Protein AF-A0AAU0TUS2-F1 (afdb_monomer)

Sequence (117 aa):
MKLKKWAIQFLSTGNTLVMRAGNLQLSWVASESGIDRQKFYVGRGPKDLQELIAALSEYAKSGSSSSIGPTRKSDNDVSALRVALAAQHQKSRELKAEVNRLKLMHDLTHSGKPLVY

Structure (mmCIF, N/CA/C/O backbone):
data_AF-A0AAU0TUS2-F1
#
_entry.id   AF-A0AAU0TUS2-F1
#
loop_
_atom_site.group_PDB
_atom_site.id
_atom_site.type_symbol
_atom_site.label_atom_id
_atom_site.label_alt_id
_atom_site.label_comp_id
_atom_site.label_asym_id
_atom_site.label_entity_id
_atom_site.label_seq_id
_atom_site.pdbx_PDB_ins_code
_atom_site.Cartn_x
_atom_site.Cartn_y
_atom_site.Cartn_z
_atom_site.occupancy
_atom_site.B_iso_or_equiv
_atom_site.auth_seq_id
_atom_site.auth_comp_id
_atom_site.auth_asym_id
_atom_site.auth_atom_id
_atom_site.pdbx_PDB_model_num
ATOM 1 N N . MET A 1 1 ? -1.513 6.325 -18.546 1.00 63.50 1 MET A N 1
ATOM 2 C CA . MET A 1 1 ? -0.918 7.687 -18.522 1.00 63.50 1 MET A CA 1
ATOM 3 C C . MET A 1 1 ? -0.626 8.254 -17.120 1.00 63.50 1 MET A C 1
ATOM 5 O O . MET A 1 1 ? 0.355 8.975 -16.998 1.00 63.50 1 MET A O 1
ATOM 9 N N . LYS A 1 2 ? -1.400 7.950 -16.059 1.00 78.19 2 LYS A N 1
ATOM 10 C CA . LYS A 1 2 ? -1.188 8.515 -14.701 1.00 78.19 2 LYS A CA 1
ATOM 11 C C . LYS A 1 2 ? 0.179 8.165 -14.076 1.00 78.19 2 LYS A C 1
ATOM 13 O O . LYS A 1 2 ? 0.862 9.060 -13.598 1.00 78.19 2 LYS A O 1
ATOM 18 N N . LEU A 1 3 ? 0.616 6.904 -14.183 1.00 81.06 3 LEU A N 1
ATOM 19 C CA . LEU A 1 3 ? 1.914 6.451 -13.652 1.00 81.06 3 LEU A CA 1
ATOM 20 C C . LEU A 1 3 ? 3.108 7.129 -14.327 1.00 81.06 3 LEU A C 1
ATOM 22 O O . LEU A 1 3 ? 4.040 7.536 -13.653 1.00 81.06 3 LEU A O 1
ATOM 26 N N . LYS A 1 4 ? 3.065 7.278 -15.656 1.00 84.31 4 LYS A N 1
ATOM 27 C CA . LYS A 1 4 ? 4.134 7.919 -16.433 1.00 84.31 4 LYS A CA 1
ATOM 28 C C . LYS A 1 4 ? 4.318 9.381 -16.029 1.00 84.31 4 LYS A C 1
ATOM 30 O O . LYS A 1 4 ? 5.442 9.810 -15.809 1.00 84.31 4 LYS A O 1
ATOM 35 N N . LYS A 1 5 ? 3.215 10.129 -15.895 1.00 84.56 5 LYS A N 1
ATOM 36 C CA . LYS A 1 5 ? 3.252 11.525 -15.433 1.00 84.56 5 LYS A CA 1
ATOM 37 C C . LYS A 1 5 ? 3.824 11.631 -14.018 1.00 84.56 5 LYS A C 1
ATOM 39 O O . LYS A 1 5 ? 4.714 12.442 -13.798 1.00 84.56 5 LYS A O 1
ATOM 44 N N . TRP A 1 6 ? 3.363 10.773 -13.107 1.00 87.69 6 TRP A N 1
ATOM 45 C CA . TRP A 1 6 ? 3.897 10.702 -11.746 1.00 87.69 6 TRP A CA 1
ATOM 46 C C . TRP A 1 6 ? 5.397 10.387 -11.734 1.00 87.69 6 TRP A C 1
ATOM 48 O O . TRP A 1 6 ? 6.156 11.103 -11.098 1.00 87.69 6 TRP A O 1
ATOM 58 N N . ALA A 1 7 ? 5.835 9.373 -12.484 1.00 85.00 7 ALA A N 1
ATOM 59 C CA . ALA A 1 7 ? 7.232 8.956 -12.532 1.00 85.00 7 ALA A CA 1
ATOM 60 C C . ALA A 1 7 ? 8.146 10.084 -13.030 1.00 85.00 7 ALA A C 1
ATOM 62 O O . ALA A 1 7 ? 9.170 10.358 -12.414 1.00 85.00 7 ALA A O 1
ATOM 63 N N . ILE A 1 8 ? 7.748 10.782 -14.099 1.00 85.12 8 ILE A N 1
ATOM 64 C CA . ILE A 1 8 ? 8.497 11.932 -14.625 1.00 85.12 8 ILE A CA 1
ATOM 65 C C . ILE A 1 8 ? 8.572 13.048 -13.580 1.00 85.12 8 ILE A C 1
ATOM 67 O O . ILE A 1 8 ? 9.655 13.559 -13.316 1.00 85.12 8 ILE A O 1
ATOM 71 N N . GLN A 1 9 ? 7.446 13.396 -12.952 1.00 85.62 9 GLN A N 1
ATOM 72 C CA . GLN A 1 9 ? 7.403 14.441 -11.929 1.00 85.62 9 GLN A CA 1
ATOM 73 C C . GLN A 1 9 ? 8.281 14.085 -10.720 1.00 85.62 9 GLN A C 1
ATOM 75 O O . GLN A 1 9 ? 9.091 14.897 -10.272 1.00 85.62 9 GLN A O 1
ATOM 80 N N . PHE A 1 10 ? 8.177 12.849 -10.233 1.00 83.12 10 PHE A N 1
ATOM 81 C CA . PHE A 1 10 ? 8.939 12.356 -9.091 1.00 83.12 10 PHE A CA 1
ATOM 82 C C . PHE A 1 10 ? 10.448 12.398 -9.357 1.00 83.12 10 PHE A C 1
ATOM 84 O O . PHE A 1 10 ? 11.201 12.937 -8.548 1.00 83.12 10 PHE A O 1
ATOM 91 N N . LEU A 1 11 ? 10.876 11.910 -10.525 1.00 83.06 11 LEU A N 1
ATOM 92 C CA . LEU A 1 11 ? 12.281 11.931 -10.934 1.00 83.06 11 LEU A CA 1
ATOM 93 C C . LEU A 1 11 ? 12.795 13.353 -11.190 1.00 83.06 11 LEU A C 1
ATOM 95 O O . LEU A 1 11 ? 13.919 13.668 -10.815 1.00 83.06 11 LEU A O 1
ATOM 99 N N . SER A 1 12 ? 11.969 14.241 -11.753 1.00 80.50 12 SER A N 1
ATOM 100 C CA . SER A 1 12 ? 12.349 15.644 -11.987 1.00 80.50 12 SER A CA 1
ATOM 101 C C . SER A 1 12 ? 12.581 16.441 -10.700 1.00 80.50 12 SER A C 1
ATOM 103 O O . SER A 1 12 ? 13.287 17.442 -10.715 1.00 80.50 12 SER A O 1
ATOM 105 N N . THR A 1 13 ? 12.028 15.973 -9.577 1.00 81.31 13 THR A N 1
ATOM 106 C CA . THR A 1 13 ? 12.216 16.588 -8.254 1.00 81.31 13 THR A CA 1
ATOM 107 C C . THR A 1 13 ? 13.528 16.129 -7.592 1.00 81.31 13 THR A C 1
ATOM 109 O O . THR A 1 13 ? 13.867 16.590 -6.509 1.00 81.31 13 THR A O 1
ATOM 112 N N . GLY A 1 14 ? 14.283 15.218 -8.221 1.00 71.44 14 GLY A N 1
ATOM 113 C CA . GLY A 1 14 ? 15.519 14.665 -7.658 1.00 71.44 14 GLY A CA 1
ATOM 114 C C . GLY A 1 14 ? 15.290 13.658 -6.527 1.00 71.44 14 GLY A C 1
ATOM 115 O O . GLY A 1 14 ? 16.214 13.350 -5.779 1.00 71.44 14 GLY A O 1
ATOM 116 N N . ASN A 1 15 ? 14.066 13.141 -6.384 1.00 76.62 15 ASN A N 1
ATOM 117 C CA . ASN A 1 15 ? 13.741 12.179 -5.339 1.00 76.62 15 ASN A CA 1
ATOM 118 C C . ASN A 1 15 ? 14.270 10.780 -5.680 1.00 76.62 15 ASN A C 1
ATOM 120 O O . ASN A 1 15 ? 14.123 10.290 -6.802 1.00 76.62 15 ASN A O 1
ATOM 124 N N . THR A 1 16 ? 14.817 10.095 -4.678 1.00 79.31 16 THR A N 1
ATOM 125 C CA . THR A 1 16 ? 15.310 8.722 -4.828 1.00 79.31 16 THR A CA 1
ATOM 126 C C . THR A 1 16 ? 14.167 7.713 -4.747 1.00 79.31 16 THR A C 1
ATOM 128 O O . THR A 1 16 ? 13.298 7.790 -3.877 1.00 79.31 16 THR A O 1
ATOM 131 N N . LEU A 1 17 ? 14.180 6.726 -5.644 1.00 84.56 17 LEU A N 1
ATOM 132 C CA . LEU A 1 17 ? 13.213 5.628 -5.639 1.00 84.56 17 LEU A CA 1
ATOM 133 C C . LEU A 1 17 ? 13.445 4.688 -4.446 1.00 84.56 17 LEU A C 1
ATOM 135 O O . LEU A 1 17 ? 14.580 4.343 -4.115 1.00 84.56 17 LEU A O 1
ATOM 139 N N . VAL A 1 18 ? 12.360 4.221 -3.821 1.00 84.81 18 VAL A N 1
ATOM 140 C CA . VAL A 1 18 ? 12.449 3.308 -2.673 1.00 84.81 18 VAL A CA 1
ATOM 141 C C . VAL A 1 18 ? 12.694 1.874 -3.142 1.00 84.81 18 VAL A C 1
ATOM 143 O O . VAL A 1 18 ? 11.852 1.248 -3.791 1.00 84.81 18 VAL A O 1
ATOM 146 N N . MET A 1 19 ? 13.849 1.339 -2.757 1.00 84.50 19 MET A N 1
ATOM 147 C CA . MET A 1 19 ? 14.303 -0.017 -3.061 1.00 84.50 19 MET A CA 1
ATOM 148 C C . MET A 1 19 ? 14.130 -0.947 -1.848 1.00 84.50 19 MET A C 1
ATOM 150 O O . MET A 1 19 ? 14.387 -0.558 -0.709 1.00 84.50 19 MET A O 1
ATOM 154 N N . ARG A 1 20 ? 13.770 -2.213 -2.081 1.00 79.69 20 ARG A N 1
ATOM 155 C CA . ARG A 1 20 ? 13.759 -3.288 -1.079 1.00 79.69 20 ARG A CA 1
ATOM 156 C C . ARG A 1 20 ? 14.346 -4.565 -1.673 1.00 79.69 20 ARG A C 1
ATOM 158 O O . ARG A 1 20 ? 13.865 -5.049 -2.692 1.00 79.69 20 ARG A O 1
ATOM 165 N N . ALA A 1 21 ? 15.368 -5.120 -1.016 1.00 77.94 21 ALA A N 1
ATOM 166 C CA . ALA A 1 21 ? 16.065 -6.335 -1.461 1.00 77.94 21 ALA A CA 1
ATOM 167 C C . ALA A 1 21 ? 16.504 -6.270 -2.943 1.00 77.94 21 ALA A C 1
ATOM 169 O O . ALA A 1 21 ? 16.276 -7.200 -3.711 1.00 77.94 21 ALA A O 1
ATOM 170 N N . GLY A 1 22 ? 17.070 -5.131 -3.359 1.00 76.56 22 GLY A N 1
ATOM 171 C CA . GLY A 1 22 ? 17.564 -4.924 -4.726 1.00 76.56 22 GLY A CA 1
ATOM 172 C C . GLY A 1 22 ? 16.489 -4.671 -5.789 1.00 76.56 22 GLY A C 1
ATOM 173 O O . GLY A 1 22 ? 16.827 -4.552 -6.963 1.00 76.56 22 GLY A O 1
ATOM 174 N N . ASN A 1 23 ? 15.213 -4.568 -5.411 1.00 81.50 23 ASN A N 1
ATOM 175 C CA . ASN A 1 23 ? 14.105 -4.321 -6.334 1.00 81.50 23 ASN A CA 1
ATOM 176 C C . ASN A 1 23 ? 13.277 -3.105 -5.914 1.00 81.50 23 ASN A C 1
ATOM 178 O O . ASN A 1 23 ? 13.208 -2.768 -4.732 1.00 81.50 23 ASN A O 1
ATOM 182 N N . LEU A 1 24 ? 12.609 -2.464 -6.873 1.00 85.69 24 LEU A N 1
ATOM 183 C CA . LEU A 1 24 ? 11.706 -1.347 -6.603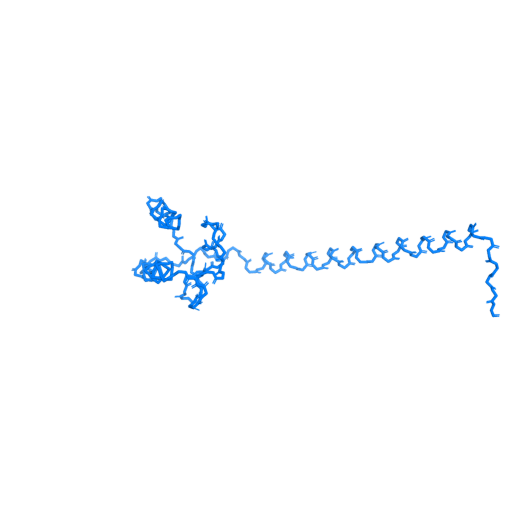 1.00 85.69 24 LEU A CA 1
ATOM 184 C C . LEU A 1 24 ? 10.547 -1.797 -5.701 1.00 85.69 24 LEU A C 1
ATOM 186 O O . LEU A 1 24 ? 9.888 -2.811 -5.952 1.00 85.69 24 LEU A O 1
ATOM 190 N N . GLN A 1 25 ? 10.266 -1.040 -4.641 1.00 89.44 25 GLN A N 1
ATOM 191 C CA . GLN A 1 25 ? 9.199 -1.384 -3.709 1.00 89.44 25 GLN A CA 1
ATOM 192 C C . GLN A 1 25 ? 7.819 -1.072 -4.312 1.00 89.44 25 GLN A C 1
ATOM 194 O O . GLN A 1 25 ? 7.292 0.030 -4.180 1.00 89.44 25 GLN A O 1
ATOM 199 N N . LEU A 1 26 ? 7.179 -2.079 -4.914 1.00 88.81 26 LEU A N 1
ATOM 200 C CA . LEU A 1 26 ? 5.888 -1.922 -5.605 1.00 88.81 26 LEU A CA 1
ATOM 201 C C . LEU A 1 26 ? 4.749 -1.416 -4.708 1.00 88.81 26 LEU A C 1
ATOM 203 O O . LEU A 1 26 ? 3.897 -0.666 -5.170 1.00 88.81 26 LEU A O 1
ATOM 207 N N . SER A 1 27 ? 4.727 -1.791 -3.424 1.00 88.62 27 SER A N 1
ATOM 208 C CA . SER A 1 27 ? 3.732 -1.268 -2.473 1.00 88.62 27 SER A CA 1
ATOM 209 C C . SER A 1 27 ? 3.878 0.237 -2.246 1.00 88.62 27 SER A C 1
ATOM 211 O O . SER A 1 27 ? 2.885 0.920 -2.029 1.00 88.62 27 SER A O 1
ATOM 213 N N . TRP A 1 28 ? 5.112 0.745 -2.287 1.00 89.75 28 TRP A N 1
ATOM 214 C CA . TRP A 1 28 ? 5.378 2.173 -2.154 1.00 89.75 28 TRP A CA 1
ATOM 215 C C . TRP A 1 28 ? 4.950 2.910 -3.429 1.00 89.75 28 TRP A C 1
ATOM 217 O O . TRP A 1 28 ? 4.164 3.847 -3.348 1.00 89.75 28 TRP A O 1
ATOM 227 N N . VAL A 1 29 ? 5.330 2.400 -4.608 1.00 88.06 29 VAL A N 1
ATOM 228 C CA . VAL A 1 29 ? 4.888 2.961 -5.900 1.00 88.06 29 VAL A CA 1
ATOM 229 C C . VAL A 1 29 ? 3.362 2.983 -6.015 1.00 88.06 29 VAL A C 1
ATOM 231 O O . VAL A 1 29 ? 2.794 3.949 -6.521 1.00 88.06 29 VAL A O 1
ATOM 234 N N . ALA A 1 30 ? 2.680 1.944 -5.526 1.00 88.94 30 ALA A N 1
ATOM 235 C CA . ALA A 1 30 ? 1.220 1.883 -5.494 1.00 88.94 30 ALA A CA 1
ATOM 236 C C . ALA A 1 30 ? 0.608 3.039 -4.691 1.00 88.94 30 ALA A C 1
ATOM 238 O O . ALA A 1 30 ? -0.308 3.710 -5.167 1.00 88.94 30 ALA A O 1
ATOM 239 N N . SER A 1 31 ? 1.154 3.279 -3.496 1.00 86.25 31 SER A N 1
ATOM 240 C CA . SER A 1 31 ? 0.717 4.347 -2.595 1.00 86.25 31 SER A CA 1
ATOM 2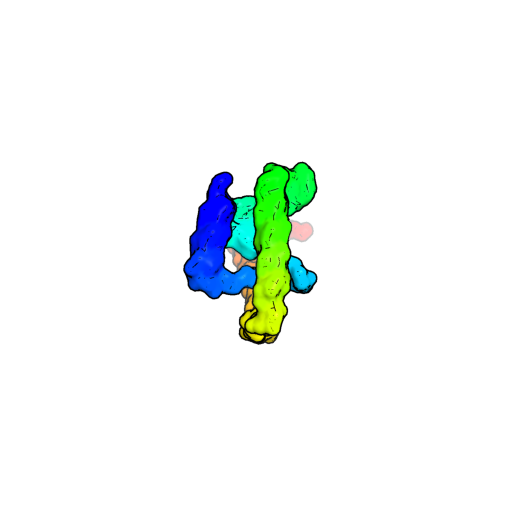41 C C . SER A 1 31 ? 0.929 5.728 -3.215 1.00 86.25 31 SER A C 1
ATOM 243 O O . SER A 1 31 ? 0.017 6.546 -3.205 1.00 86.25 31 SER A O 1
ATOM 245 N N . GLU A 1 32 ? 2.101 5.966 -3.806 1.00 86.12 32 GLU A N 1
ATOM 246 C CA . GLU A 1 32 ? 2.473 7.267 -4.376 1.00 86.12 32 GLU A CA 1
ATOM 247 C C . GLU A 1 32 ? 1.748 7.583 -5.691 1.00 86.12 32 GLU A C 1
ATOM 249 O O . GLU A 1 32 ? 1.303 8.703 -5.929 1.00 86.12 32 GLU A O 1
ATOM 254 N N . SER A 1 33 ? 1.596 6.587 -6.566 1.00 85.25 33 SER A N 1
ATOM 255 C CA . SER A 1 33 ? 0.935 6.774 -7.865 1.00 85.25 33 SER A CA 1
ATOM 256 C C . SER A 1 33 ? -0.597 6.687 -7.792 1.00 85.25 33 SER A C 1
ATOM 258 O O . SER A 1 33 ? -1.293 7.049 -8.752 1.00 85.25 33 SER A O 1
ATOM 260 N N . GLY A 1 34 ? -1.137 6.192 -6.672 1.00 86.06 34 GLY A N 1
ATOM 261 C CA . GLY A 1 34 ? -2.558 5.893 -6.496 1.00 86.06 34 GLY A CA 1
ATOM 262 C C . GLY A 1 34 ? -3.054 4.775 -7.419 1.00 86.06 34 GLY A C 1
ATOM 263 O O . GLY A 1 34 ? -4.210 4.794 -7.847 1.00 86.06 34 GLY A O 1
ATOM 264 N N . ILE A 1 35 ? -2.170 3.848 -7.795 1.00 86.88 35 ILE A N 1
ATOM 265 C CA . ILE A 1 35 ? -2.480 2.683 -8.630 1.00 86.88 35 ILE A CA 1
ATOM 266 C C . ILE A 1 35 ? -2.390 1.438 -7.761 1.00 86.88 35 ILE A C 1
ATOM 268 O O . ILE A 1 35 ? -1.422 1.257 -7.033 1.00 86.88 35 ILE A O 1
ATOM 272 N N . ASP A 1 36 ? -3.379 0.553 -7.867 1.00 88.75 36 ASP A N 1
ATOM 273 C CA . ASP A 1 36 ? -3.355 -0.715 -7.144 1.00 88.75 36 ASP A CA 1
ATOM 274 C C . ASP A 1 36 ? -2.093 -1.524 -7.482 1.00 88.75 36 ASP A C 1
ATOM 276 O O . ASP A 1 36 ? -1.799 -1.803 -8.651 1.00 88.75 36 ASP A O 1
ATOM 280 N N . ARG A 1 37 ? -1.388 -1.947 -6.427 1.00 87.94 37 ARG A N 1
ATOM 281 C CA . ARG A 1 37 ? -0.200 -2.797 -6.482 1.00 87.94 37 ARG A CA 1
ATOM 282 C C . ARG A 1 37 ? -0.407 -4.025 -7.363 1.00 87.94 37 ARG A C 1
ATOM 284 O O . ARG A 1 37 ? 0.535 -4.449 -8.030 1.00 87.94 37 ARG A O 1
ATOM 291 N N . GLN A 1 38 ? -1.612 -4.602 -7.370 1.00 90.50 38 GLN A N 1
ATOM 292 C CA . GLN A 1 38 ? -1.899 -5.814 -8.140 1.00 90.50 38 GLN A CA 1
ATOM 293 C C . GLN A 1 38 ? -1.644 -5.642 -9.639 1.00 90.50 38 GLN A C 1
ATOM 295 O O . GLN A 1 38 ? -1.238 -6.593 -10.303 1.00 90.50 38 GLN A O 1
ATOM 300 N N . LYS A 1 39 ? -1.806 -4.421 -10.164 1.00 88.12 39 LYS A N 1
ATOM 301 C CA . LYS A 1 39 ? -1.603 -4.116 -11.585 1.00 88.12 39 LYS A CA 1
ATOM 302 C C . LYS A 1 39 ? -0.130 -4.129 -12.002 1.00 88.12 39 LYS A C 1
ATOM 304 O O . LYS A 1 39 ? 0.147 -4.211 -13.192 1.00 88.12 39 LYS A O 1
ATOM 309 N N . PHE A 1 40 ? 0.808 -4.078 -11.056 1.00 87.88 40 PHE A N 1
ATOM 310 C CA . PHE A 1 40 ? 2.240 -4.168 -11.355 1.00 87.88 40 PHE A CA 1
ATOM 311 C C . PHE A 1 40 ? 2.728 -5.608 -11.562 1.00 87.88 40 PHE A C 1
ATOM 313 O O . PHE A 1 40 ? 3.853 -5.803 -12.014 1.00 87.88 40 PHE A O 1
ATOM 320 N N . TYR A 1 41 ? 1.918 -6.620 -11.235 1.00 87.44 41 TYR A N 1
ATOM 321 C CA . TYR A 1 41 ? 2.295 -8.018 -11.426 1.00 87.44 41 TYR A CA 1
ATOM 322 C C . TYR A 1 41 ? 2.053 -8.494 -12.858 1.00 87.44 41 TYR A C 1
ATOM 324 O O . TYR A 1 41 ? 1.063 -8.132 -13.502 1.00 87.44 41 TYR A O 1
ATOM 332 N N . VAL A 1 42 ? 2.948 -9.371 -13.317 1.00 85.00 42 VAL A N 1
ATOM 333 C CA . VAL A 1 42 ? 2.863 -10.029 -14.624 1.00 85.00 42 VAL A CA 1
ATOM 334 C C . VAL A 1 42 ? 1.503 -10.710 -14.778 1.00 85.00 42 VAL A C 1
ATOM 336 O O . VAL A 1 42 ? 1.028 -11.400 -13.876 1.00 85.00 42 VAL A O 1
ATOM 339 N N . GLY A 1 43 ? 0.852 -10.466 -15.914 1.00 86.19 43 GLY A N 1
ATOM 340 C CA . GLY A 1 43 ? -0.459 -11.032 -16.247 1.00 86.19 43 GLY A CA 1
ATOM 341 C C . GLY A 1 43 ? -1.662 -10.414 -15.520 1.00 86.19 43 GLY A C 1
ATOM 342 O O . GLY A 1 43 ? -2.788 -10.791 -15.825 1.00 86.19 43 GLY A O 1
ATOM 343 N N . ARG A 1 44 ? -1.466 -9.466 -14.589 1.00 86.19 44 ARG A N 1
ATOM 344 C CA . ARG A 1 44 ? -2.568 -8.834 -13.829 1.00 86.19 44 ARG A CA 1
ATOM 345 C C . ARG A 1 44 ? -2.879 -7.401 -14.241 1.00 86.19 44 ARG A C 1
ATOM 347 O O . ARG A 1 44 ? -3.977 -6.915 -13.983 1.00 86.19 44 ARG A O 1
ATOM 354 N N . GLY A 1 45 ? -1.925 -6.710 -14.855 1.00 85.25 45 GLY A N 1
ATOM 355 C CA . GLY A 1 45 ? -2.122 -5.346 -15.331 1.00 85.25 45 GLY A CA 1
ATOM 356 C C . GLY A 1 45 ? -1.686 -5.126 -16.774 1.00 85.25 45 GLY A C 1
ATOM 357 O O . GLY A 1 45 ? -1.190 -6.046 -17.424 1.00 85.25 45 GLY A O 1
ATOM 358 N N . PRO A 1 46 ? -1.859 -3.893 -17.274 1.00 87.88 46 PRO A N 1
ATOM 359 C CA . PRO A 1 46 ? -1.431 -3.510 -18.615 1.00 87.88 46 PRO A CA 1
ATOM 360 C C . PRO A 1 46 ? 0.077 -3.718 -18.801 1.00 87.88 46 PRO A C 1
ATOM 362 O O . PRO A 1 46 ? 0.849 -3.414 -17.889 1.00 87.88 46 PRO A O 1
ATOM 365 N N . LYS A 1 47 ? 0.497 -4.185 -19.984 1.00 86.75 47 LYS A N 1
ATOM 366 C CA . LYS A 1 47 ? 1.918 -4.404 -20.307 1.00 86.75 47 LYS A CA 1
ATOM 367 C C . LYS A 1 47 ? 2.746 -3.128 -20.146 1.00 86.75 47 LYS A C 1
ATOM 369 O O . LYS A 1 47 ? 3.747 -3.158 -19.444 1.00 86.75 47 LYS A O 1
ATOM 374 N N . ASP A 1 48 ? 2.241 -1.993 -20.624 1.00 86.12 48 ASP A N 1
ATOM 375 C CA . ASP A 1 48 ? 2.898 -0.682 -20.513 1.00 86.12 48 ASP A CA 1
ATOM 376 C C . ASP A 1 48 ? 3.264 -0.311 -19.068 1.00 86.12 48 ASP A C 1
ATOM 378 O O . ASP A 1 48 ? 4.244 0.376 -18.792 1.00 86.12 48 ASP A O 1
ATOM 382 N N . LEU A 1 49 ? 2.429 -0.731 -18.117 1.00 87.38 49 LEU A N 1
ATOM 383 C CA . LEU A 1 49 ? 2.603 -0.432 -16.704 1.00 87.38 49 LEU A CA 1
ATOM 384 C C . LEU A 1 49 ? 3.673 -1.338 -16.080 1.00 87.38 49 LEU A C 1
ATOM 386 O O . LEU A 1 49 ? 4.413 -0.891 -15.209 1.00 87.38 49 LEU A O 1
ATOM 390 N N . GLN A 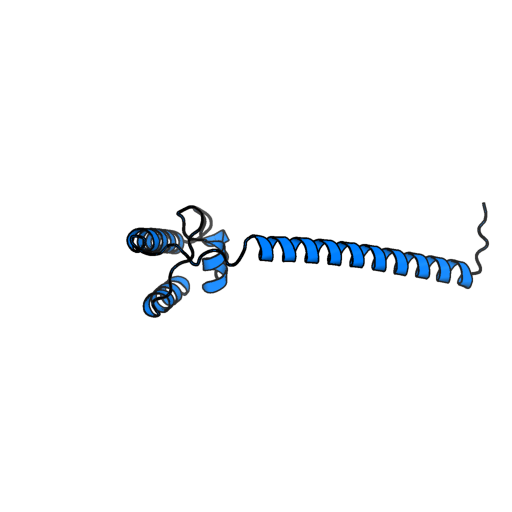1 50 ? 3.784 -2.577 -16.557 1.00 87.62 50 GLN A N 1
ATOM 391 C CA . GLN A 1 50 ? 4.853 -3.501 -16.180 1.00 87.62 50 GLN A CA 1
ATOM 392 C C . GLN A 1 50 ? 6.195 -3.051 -16.774 1.00 87.62 50 GLN A C 1
ATOM 394 O O . GLN A 1 50 ? 7.186 -2.994 -16.052 1.00 87.62 50 GLN A O 1
ATOM 399 N N . GLU A 1 51 ? 6.211 -2.647 -18.046 1.00 89.06 51 GLU A N 1
ATOM 400 C CA . GLU A 1 51 ? 7.394 -2.102 -18.726 1.00 89.06 51 GLU A CA 1
ATOM 401 C C . GLU A 1 51 ? 7.904 -0.833 -18.038 1.00 89.06 51 GLU A C 1
ATOM 403 O O . GLU A 1 51 ? 9.098 -0.701 -17.777 1.00 89.06 51 GLU A O 1
ATOM 408 N N . LEU A 1 52 ? 7.002 0.074 -17.647 1.00 89.00 52 LEU A N 1
ATOM 409 C CA . LEU A 1 52 ? 7.386 1.289 -16.930 1.00 89.00 52 LEU A CA 1
ATOM 410 C C . LEU A 1 52 ? 7.993 0.986 -15.549 1.00 89.00 52 LEU A C 1
ATOM 412 O O . LEU A 1 52 ? 8.943 1.647 -15.137 1.00 89.00 52 LEU A O 1
ATOM 416 N N . ILE A 1 53 ? 7.471 -0.013 -14.832 1.00 89.12 53 ILE A N 1
ATOM 417 C CA . ILE A 1 53 ? 8.041 -0.457 -13.551 1.00 89.12 53 ILE A CA 1
ATOM 418 C C . ILE A 1 53 ? 9.404 -1.122 -13.745 1.00 89.12 53 ILE A C 1
ATOM 420 O O . ILE A 1 53 ? 10.303 -0.897 -12.931 1.00 89.12 53 ILE A O 1
ATOM 424 N N . ALA A 1 54 ? 9.573 -1.915 -14.805 1.00 88.25 54 ALA A N 1
ATOM 425 C CA . ALA A 1 54 ? 10.857 -2.513 -15.151 1.00 88.25 54 ALA A CA 1
ATOM 426 C C . ALA A 1 54 ? 11.901 -1.422 -15.436 1.00 88.25 54 ALA A C 1
ATOM 428 O O . ALA A 1 54 ? 12.948 -1.405 -14.790 1.00 88.25 54 ALA A O 1
ATOM 429 N N . ALA A 1 55 ? 11.559 -0.436 -16.271 1.00 88.06 55 ALA A N 1
ATOM 430 C CA . ALA A 1 55 ? 12.423 0.701 -16.581 1.00 88.06 55 ALA A CA 1
ATOM 431 C C . ALA A 1 55 ? 12.778 1.535 -15.336 1.00 88.06 55 ALA A C 1
ATOM 433 O O . ALA A 1 55 ? 13.933 1.904 -15.140 1.00 88.06 55 ALA A O 1
ATOM 434 N N . LEU A 1 56 ? 11.814 1.793 -14.443 1.00 87.00 56 LEU A N 1
ATOM 435 C CA . LEU A 1 56 ? 12.079 2.478 -13.169 1.00 87.00 56 LEU A CA 1
ATOM 436 C C . LEU A 1 56 ? 12.987 1.665 -12.243 1.00 87.00 56 LEU A C 1
ATOM 438 O O . LEU A 1 56 ? 13.805 2.232 -11.524 1.00 87.00 56 LEU A O 1
ATOM 442 N N . SER A 1 57 ? 12.846 0.341 -12.253 1.00 87.06 57 SER A N 1
ATOM 443 C CA . SER A 1 57 ? 13.694 -0.553 -11.464 1.00 87.06 57 SER A CA 1
ATOM 444 C C . SER A 1 57 ? 15.126 -0.574 -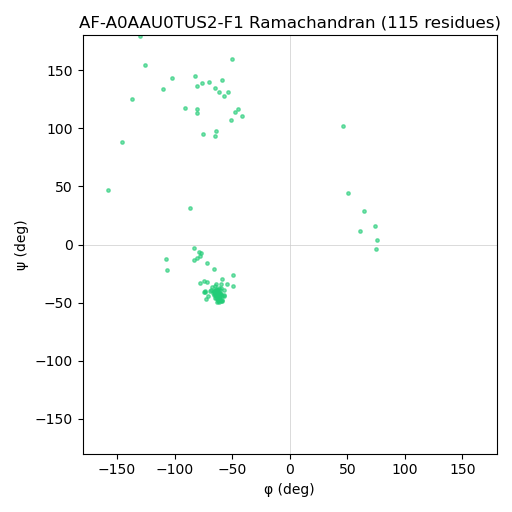11.991 1.00 87.06 57 SER A C 1
ATOM 446 O O . SER A 1 57 ? 16.062 -0.580 -11.196 1.00 87.06 57 SER A O 1
ATOM 448 N N . GLU A 1 58 ? 15.311 -0.565 -13.310 1.00 86.12 58 GLU A N 1
ATOM 449 C CA . GLU A 1 58 ? 16.628 -0.436 -13.938 1.00 86.12 58 GLU A CA 1
ATOM 450 C C . GLU A 1 58 ? 17.253 0.925 -13.653 1.00 86.12 58 GLU A C 1
ATOM 452 O O . GLU A 1 58 ? 18.393 0.974 -13.203 1.00 86.12 58 GLU A O 1
ATOM 457 N N . TYR A 1 59 ? 16.487 2.009 -13.796 1.00 84.00 59 TYR A N 1
ATOM 458 C CA . TYR A 1 59 ? 16.938 3.357 -13.456 1.00 84.00 59 TYR A CA 1
ATOM 459 C C . TYR A 1 59 ? 17.382 3.465 -11.987 1.00 84.00 59 TYR A C 1
ATOM 461 O O . TYR A 1 59 ? 18.439 4.021 -11.682 1.00 84.00 59 TYR A O 1
ATOM 469 N N . ALA A 1 60 ? 16.610 2.882 -11.064 1.00 79.62 60 ALA A N 1
ATOM 470 C CA . ALA A 1 60 ? 16.966 2.837 -9.647 1.00 79.62 60 ALA A CA 1
ATOM 471 C C . ALA A 1 60 ? 18.278 2.072 -9.402 1.00 79.62 60 ALA A C 1
ATOM 473 O O . ALA A 1 60 ? 19.071 2.465 -8.549 1.00 79.62 60 ALA A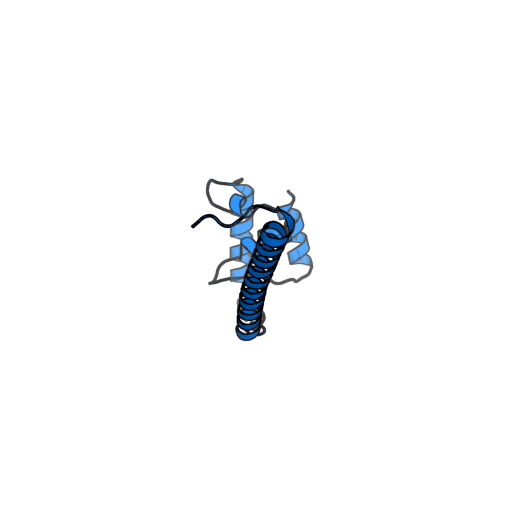 O 1
ATOM 474 N N . LYS A 1 61 ? 18.524 0.993 -10.157 1.00 80.00 61 LYS A N 1
ATOM 475 C CA . LYS A 1 61 ? 19.760 0.201 -10.079 1.00 80.00 61 LYS A CA 1
ATOM 476 C C . LYS A 1 61 ? 20.950 0.930 -10.706 1.00 80.00 61 LYS A C 1
ATOM 478 O O . LYS A 1 61 ? 22.033 0.898 -10.133 1.00 80.00 61 LYS A O 1
ATOM 483 N N . SER A 1 62 ? 20.764 1.616 -11.834 1.00 73.88 62 SER A N 1
ATOM 484 C CA . SER A 1 62 ? 21.836 2.341 -12.527 1.00 73.88 62 SER A CA 1
ATOM 485 C C . SER A 1 62 ? 22.270 3.609 -11.790 1.00 73.88 62 SER A C 1
ATOM 487 O O . SER A 1 62 ? 23.443 3.961 -11.822 1.00 73.88 62 SER A O 1
ATOM 489 N N . GLY A 1 63 ? 21.350 4.280 -11.087 1.00 62.97 63 GLY A N 1
ATOM 490 C CA . GLY A 1 63 ? 21.670 5.422 -10.219 1.00 62.97 63 GLY A CA 1
ATOM 491 C C . GLY A 1 63 ? 22.303 5.035 -8.872 1.00 62.97 63 GLY A C 1
ATOM 492 O O . GLY A 1 63 ? 22.746 5.901 -8.122 1.00 62.97 63 GLY A O 1
ATOM 493 N N . SER A 1 64 ? 22.366 3.740 -8.548 1.00 51.91 64 SER A N 1
ATOM 494 C CA . SER A 1 64 ? 22.801 3.208 -7.249 1.00 51.91 64 SER A CA 1
ATOM 495 C C . SER A 1 64 ? 24.326 3.010 -7.124 1.00 51.91 64 SER A C 1
ATOM 497 O O . SER A 1 64 ? 24.763 2.133 -6.376 1.00 51.91 64 SER A O 1
ATOM 499 N N . SER A 1 65 ? 25.171 3.818 -7.778 1.00 45.38 65 SER A N 1
ATOM 500 C CA . SER A 1 65 ? 26.605 3.827 -7.419 1.00 45.38 65 SER A CA 1
ATOM 501 C C . SER A 1 65 ? 26.894 4.623 -6.140 1.00 45.38 65 SER A C 1
ATOM 503 O O . SER A 1 65 ? 28.014 4.571 -5.638 1.00 45.38 65 SER A O 1
ATOM 505 N N . SER A 1 66 ? 25.937 5.386 -5.590 1.00 42.38 66 SER A N 1
ATOM 506 C CA . SER A 1 66 ? 26.204 6.268 -4.437 1.00 42.38 66 SER A CA 1
ATOM 507 C C . SER A 1 66 ? 24.958 6.639 -3.622 1.00 42.38 66 SER A C 1
ATOM 509 O O . SER A 1 66 ? 24.742 7.798 -3.288 1.00 42.38 66 SER A O 1
ATOM 511 N N . SER A 1 67 ? 24.109 5.672 -3.279 1.00 42.12 67 SER A N 1
ATOM 512 C CA . SER A 1 67 ? 23.041 5.913 -2.306 1.00 42.12 67 SER A CA 1
ATOM 513 C C . SER A 1 67 ? 22.806 4.652 -1.491 1.00 42.12 67 SER A C 1
ATOM 515 O O . SER A 1 67 ? 21.976 3.804 -1.808 1.00 42.12 67 SER A O 1
ATOM 517 N N . ILE A 1 68 ? 23.570 4.536 -0.405 1.00 44.78 68 ILE A N 1
ATOM 518 C CA . ILE A 1 68 ? 23.085 3.861 0.794 1.00 44.78 68 ILE A CA 1
ATOM 519 C C . ILE A 1 68 ? 21.739 4.534 1.072 1.00 44.78 68 ILE A C 1
ATOM 521 O O . ILE A 1 68 ? 21.699 5.725 1.387 1.00 44.78 68 ILE A O 1
ATOM 525 N N . GLY A 1 69 ? 20.642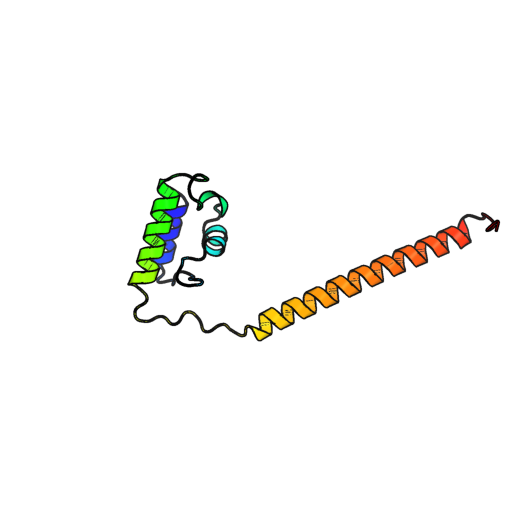 3.812 0.815 1.00 40.16 69 GLY A N 1
ATOM 526 C CA . GLY A 1 69 ? 19.288 4.300 1.068 1.00 40.16 69 GLY A CA 1
ATOM 527 C C . GLY A 1 69 ? 19.187 4.852 2.490 1.00 40.16 69 GLY A C 1
ATOM 528 O O . GLY A 1 69 ? 20.029 4.494 3.317 1.00 40.16 69 GLY A O 1
ATOM 529 N N . PRO A 1 70 ? 18.195 5.713 2.792 1.00 44.28 70 PRO A N 1
ATOM 530 C CA . PRO A 1 70 ? 18.100 6.362 4.093 1.00 44.28 70 PRO A CA 1
ATOM 531 C C . PRO A 1 70 ? 18.288 5.295 5.162 1.00 44.28 70 PRO A C 1
ATOM 533 O O . PRO A 1 70 ? 17.513 4.334 5.226 1.00 44.28 70 PRO A O 1
ATOM 536 N N . THR A 1 71 ? 19.391 5.414 5.906 1.00 45.47 71 THR A N 1
ATOM 537 C CA . THR A 1 71 ? 19.746 4.531 7.008 1.00 45.47 71 THR A CA 1
ATOM 538 C C . THR A 1 71 ? 18.470 4.377 7.799 1.00 45.47 71 THR A C 1
ATOM 540 O O . THR A 1 71 ? 17.910 5.395 8.215 1.00 45.47 71 THR A O 1
ATOM 543 N N . ARG A 1 72 ? 17.942 3.143 7.879 1.00 48.41 72 ARG A N 1
ATOM 544 C CA . ARG A 1 72 ? 16.703 2.841 8.600 1.00 48.41 72 ARG A CA 1
ATOM 545 C C . ARG A 1 72 ? 16.757 3.650 9.888 1.00 48.41 72 ARG A C 1
ATOM 547 O O . ARG A 1 72 ? 17.602 3.362 10.734 1.00 48.41 72 ARG A O 1
ATOM 554 N N . LYS A 1 73 ? 15.912 4.677 10.017 1.00 44.88 73 LYS A N 1
ATOM 555 C CA . LYS A 1 73 ? 15.623 5.246 11.326 1.00 44.88 73 LYS A CA 1
ATOM 556 C C . LYS A 1 73 ? 14.925 4.108 12.068 1.00 44.88 73 LYS A C 1
ATOM 558 O O . LYS A 1 73 ? 13.769 3.804 11.803 1.00 44.88 73 LYS A O 1
ATOM 563 N N . SER A 1 74 ? 15.773 3.368 12.780 1.00 48.84 74 SER A N 1
ATOM 564 C CA . SER A 1 74 ? 15.528 2.340 13.781 1.00 48.84 74 SER A CA 1
ATOM 565 C C . SER A 1 74 ? 14.466 1.299 13.426 1.00 48.84 74 SER A C 1
ATOM 567 O O . SER A 1 74 ? 13.276 1.482 13.660 1.00 48.84 74 SER A O 1
ATOM 569 N N . ASP A 1 75 ? 14.918 0.107 13.023 1.00 55.28 75 ASP A N 1
ATOM 570 C CA . ASP A 1 75 ? 14.125 -1.135 13.136 1.00 55.28 75 ASP A CA 1
ATOM 571 C C . ASP A 1 75 ? 13.538 -1.307 14.559 1.00 55.28 75 ASP A C 1
ATOM 573 O O . ASP A 1 75 ? 12.470 -1.891 14.749 1.00 55.28 75 ASP A O 1
ATOM 577 N N . ASN A 1 76 ? 14.203 -0.711 15.555 1.00 57.91 76 ASN A N 1
ATOM 578 C CA . ASN A 1 76 ? 13.746 -0.604 16.936 1.00 57.91 76 ASN A CA 1
ATOM 579 C C . ASN A 1 76 ? 12.457 0.215 17.094 1.00 57.91 76 ASN A C 1
ATOM 581 O O . ASN A 1 76 ? 11.596 -0.198 17.862 1.00 57.91 76 ASN A O 1
ATOM 585 N N . ASP A 1 77 ? 12.271 1.310 16.352 1.00 64.69 77 ASP A N 1
ATOM 586 C CA . ASP A 1 77 ? 11.087 2.172 16.484 1.00 64.69 77 ASP A CA 1
ATOM 587 C C . ASP A 1 77 ? 9.870 1.494 15.861 1.00 64.69 77 ASP A C 1
ATOM 589 O O . ASP A 1 77 ? 8.783 1.480 16.432 1.00 64.69 77 ASP A O 1
ATOM 593 N N . VAL A 1 78 ? 10.062 0.841 14.712 1.00 74.69 78 VAL A N 1
ATOM 594 C CA . VAL A 1 78 ? 9.012 0.040 14.071 1.00 74.69 78 VAL A CA 1
ATOM 595 C C . VAL A 1 78 ? 8.641 -1.162 14.940 1.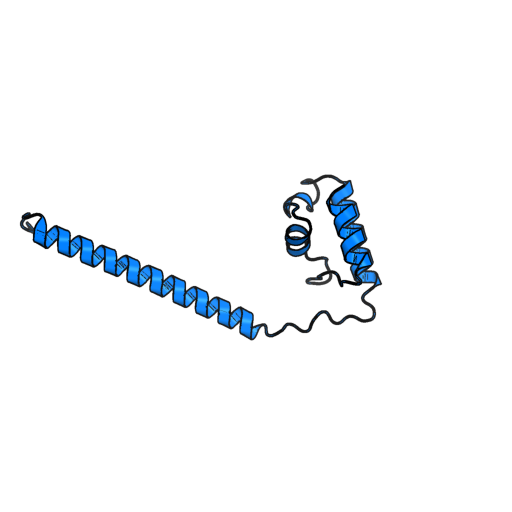00 74.69 78 VAL A C 1
ATOM 597 O O . VAL A 1 78 ? 7.460 -1.492 15.066 1.00 74.69 78 VAL A O 1
ATOM 600 N N . SER A 1 79 ? 9.627 -1.809 15.564 1.00 72.06 79 SER A N 1
ATOM 601 C CA . SER A 1 79 ? 9.387 -2.910 16.500 1.00 72.06 79 SER A CA 1
ATOM 602 C C . SER A 1 79 ? 8.661 -2.430 17.760 1.00 72.06 79 SER A C 1
ATOM 604 O O . SER A 1 79 ? 7.675 -3.048 18.159 1.00 72.06 79 SER A O 1
ATOM 606 N N . ALA A 1 80 ? 9.056 -1.287 18.327 1.00 74.19 80 ALA A N 1
ATOM 607 C CA . ALA A 1 80 ? 8.394 -0.672 19.476 1.00 74.19 80 ALA A CA 1
ATOM 608 C C . ALA A 1 80 ? 6.943 -0.281 19.162 1.00 74.19 80 ALA A C 1
ATOM 610 O O . ALA A 1 80 ? 6.041 -0.587 19.940 1.00 74.19 80 ALA A O 1
ATOM 611 N N . LEU A 1 81 ? 6.685 0.306 17.989 1.00 81.38 81 LEU A N 1
ATOM 612 C CA . LEU A 1 81 ? 5.332 0.638 17.538 1.00 81.38 81 LEU A CA 1
ATOM 613 C C . LEU A 1 81 ? 4.462 -0.611 17.353 1.00 81.38 81 LEU A C 1
ATOM 615 O O . LEU A 1 81 ? 3.288 -0.598 17.716 1.00 81.38 81 LEU A O 1
ATOM 619 N N . ARG A 1 82 ? 5.022 -1.713 16.836 1.00 81.06 82 ARG A N 1
ATOM 620 C CA . ARG A 1 82 ? 4.298 -2.992 16.719 1.00 81.06 82 ARG A CA 1
ATOM 621 C C . ARG A 1 82 ? 3.947 -3.580 18.082 1.00 81.06 82 ARG A C 1
ATOM 623 O O . ARG A 1 82 ? 2.828 -4.060 18.252 1.00 81.06 82 ARG A O 1
ATOM 630 N N . VAL A 1 83 ? 4.871 -3.523 19.041 1.00 87.38 83 VAL A N 1
ATOM 631 C CA . VAL A 1 83 ? 4.629 -3.972 20.421 1.00 87.38 83 VAL A CA 1
ATOM 632 C C . VAL A 1 83 ? 3.561 -3.104 21.087 1.00 87.38 83 VAL A C 1
ATOM 634 O O . VAL A 1 83 ? 2.611 -3.640 21.657 1.00 87.38 83 VAL A O 1
ATOM 637 N N . ALA A 1 84 ? 3.654 -1.779 20.952 1.00 87.75 84 ALA A N 1
ATOM 638 C CA . ALA A 1 84 ? 2.664 -0.847 21.485 1.00 87.75 84 ALA A CA 1
ATOM 639 C C . ALA A 1 84 ? 1.268 -1.087 20.886 1.00 87.75 84 ALA A C 1
ATOM 641 O O . ALA A 1 84 ? 0.279 -1.136 21.618 1.00 87.75 84 ALA A O 1
ATOM 642 N N . LEU A 1 85 ? 1.182 -1.320 19.572 1.00 91.25 85 LEU A N 1
ATOM 643 C CA . LEU A 1 85 ? -0.077 -1.630 18.895 1.00 91.25 85 LEU A CA 1
ATOM 644 C C . LEU A 1 85 ? -0.677 -2.959 19.377 1.00 91.25 85 LEU A C 1
ATOM 646 O O . LEU A 1 85 ? -1.878 -3.037 19.638 1.00 91.25 85 LEU A O 1
ATOM 650 N N . ALA A 1 86 ? 0.150 -3.997 19.538 1.00 87.62 86 ALA A N 1
ATOM 651 C CA . ALA A 1 86 ? -0.291 -5.284 20.070 1.00 87.62 86 ALA A CA 1
ATOM 652 C C . ALA A 1 86 ? -0.824 -5.152 21.507 1.00 87.62 86 ALA A C 1
ATOM 654 O O . ALA A 1 86 ? -1.899 -5.672 21.812 1.00 87.62 86 ALA A O 1
ATOM 655 N N . ALA A 1 87 ? -0.130 -4.395 22.362 1.00 91.19 87 ALA A N 1
ATOM 656 C CA . ALA A 1 87 ? -0.572 -4.110 23.726 1.00 91.19 87 ALA A CA 1
ATOM 657 C C . ALA A 1 87 ? -1.901 -3.334 23.752 1.00 91.19 87 ALA A C 1
ATOM 659 O O . ALA A 1 87 ? -2.803 -3.661 24.523 1.00 91.19 87 ALA A O 1
ATOM 660 N N . GLN A 1 88 ? -2.070 -2.348 22.866 1.00 92.81 88 GLN A N 1
ATOM 661 C CA . GLN A 1 88 ? -3.316 -1.588 22.758 1.00 92.81 88 GLN A CA 1
ATOM 662 C C . GLN A 1 88 ? -4.487 -2.457 22.278 1.00 92.81 88 GLN A C 1
ATOM 664 O O . GLN A 1 88 ? -5.592 -2.359 22.816 1.00 92.81 88 GLN A O 1
ATOM 669 N N . HIS A 1 89 ? -4.255 -3.343 21.306 1.00 93.19 89 HIS A N 1
ATOM 670 C CA . HIS A 1 89 ? -5.259 -4.309 20.857 1.00 93.19 89 HIS A CA 1
ATOM 671 C C . HIS A 1 89 ? -5.664 -5.273 21.974 1.00 93.19 89 HIS A C 1
ATOM 673 O O . HIS A 1 89 ? -6.851 -5.562 22.127 1.00 93.19 89 HIS A O 1
ATOM 679 N N . GLN A 1 90 ? -4.702 -5.738 22.772 1.00 91.62 90 GLN A N 1
ATOM 680 C CA . GLN A 1 90 ? -4.972 -6.607 23.911 1.00 91.62 90 GLN A CA 1
ATOM 681 C C . GLN A 1 90 ? -5.832 -5.895 24.962 1.00 91.62 90 GLN A C 1
ATOM 683 O O . GLN A 1 90 ? -6.902 -6.389 25.317 1.00 91.62 90 GLN A O 1
ATOM 688 N N . LYS A 1 91 ? -5.454 -4.671 25.349 1.00 93.38 91 LYS A N 1
ATOM 689 C CA . LYS A 1 91 ? -6.234 -3.857 26.291 1.00 93.38 91 LYS A CA 1
ATOM 690 C C . LYS A 1 91 ? -7.649 -3.565 25.783 1.00 93.38 91 LYS A C 1
ATOM 692 O O . LYS A 1 91 ? -8.605 -3.580 26.551 1.00 93.38 91 LYS A O 1
ATOM 697 N N . SER A 1 92 ? -7.811 -3.330 24.480 1.00 93.62 92 SER A N 1
ATOM 698 C CA . SER A 1 92 ? -9.132 -3.135 23.871 1.00 93.62 92 SER A CA 1
ATOM 699 C C . SER A 1 92 ? -10.011 -4.386 23.979 1.00 93.62 92 SER A C 1
ATOM 701 O O . SER A 1 92 ? -11.201 -4.277 24.278 1.00 93.62 92 SER A O 1
ATOM 703 N N . ARG A 1 93 ? -9.433 -5.579 23.785 1.00 93.25 93 ARG A N 1
ATOM 704 C CA . ARG A 1 93 ? -10.148 -6.853 23.956 1.00 93.25 93 ARG A CA 1
ATOM 705 C C . ARG A 1 93 ? -10.565 -7.074 25.406 1.00 93.25 93 ARG A C 1
ATOM 707 O O . ARG A 1 93 ? -11.710 -7.446 25.637 1.00 93.25 93 ARG A O 1
ATOM 714 N N . GLU A 1 94 ? -9.675 -6.797 26.354 1.00 93.94 94 GLU A N 1
ATOM 715 C CA . GLU A 1 94 ? -9.952 -6.906 27.792 1.00 93.94 94 GLU A CA 1
ATOM 716 C C . GLU A 1 94 ? -11.069 -5.957 28.226 1.00 93.94 94 GLU A C 1
ATOM 718 O O . GLU A 1 94 ? -12.049 -6.391 28.825 1.00 93.94 94 GLU A O 1
ATOM 723 N N . LEU A 1 95 ? -10.994 -4.681 27.836 1.00 94.44 95 LEU A N 1
ATOM 724 C CA . LEU A 1 95 ? -12.047 -3.707 28.131 1.00 94.44 95 LEU A CA 1
ATOM 725 C C . LEU A 1 95 ? -13.386 -4.108 27.506 1.00 94.44 95 LEU A C 1
ATOM 727 O O . LEU A 1 95 ? -14.430 -3.967 28.138 1.00 94.44 95 LEU A O 1
ATOM 731 N N . LYS A 1 96 ? -13.380 -4.642 26.280 1.00 94.19 96 LYS A N 1
ATOM 732 C CA . LYS A 1 96 ? -14.604 -5.132 25.633 1.00 94.19 96 LYS A CA 1
ATOM 733 C C . LYS A 1 96 ? -15.192 -6.341 26.368 1.00 94.19 96 LYS A C 1
ATOM 735 O O . LYS A 1 96 ? -16.411 -6.422 26.508 1.00 94.19 96 LYS A O 1
ATOM 740 N N . ALA A 1 97 ? -14.348 -7.258 26.838 1.00 92.44 97 ALA A N 1
ATOM 741 C CA . ALA A 1 97 ? -14.779 -8.391 27.650 1.00 92.44 97 ALA A CA 1
ATOM 742 C C . ALA A 1 97 ? -15.387 -7.922 28.980 1.00 92.44 97 ALA A C 1
ATOM 744 O O . ALA A 1 97 ? -16.463 -8.387 29.350 1.00 92.44 97 ALA A O 1
ATOM 745 N N . GLU A 1 98 ? -14.767 -6.943 29.639 1.00 92.94 98 GLU A N 1
ATOM 746 C CA . GLU A 1 98 ? -15.260 -6.395 30.903 1.00 92.94 98 GLU A CA 1
ATOM 747 C C . GLU A 1 98 ? -16.589 -5.650 30.732 1.00 92.94 98 GLU A C 1
ATOM 749 O O . GLU A 1 98 ? -17.524 -5.864 31.499 1.00 92.94 98 GLU A O 1
ATOM 754 N N . VAL A 1 99 ? -16.739 -4.857 29.667 1.00 93.69 99 VAL A N 1
ATOM 755 C CA . VAL A 1 99 ? -18.023 -4.218 29.332 1.00 93.69 99 VAL A CA 1
ATOM 756 C C . VAL A 1 99 ? -19.117 -5.261 29.105 1.00 93.69 99 VAL A C 1
ATOM 758 O O . VAL A 1 99 ? -20.237 -5.088 29.582 1.00 93.69 99 VAL A O 1
ATOM 761 N N . ASN A 1 100 ? -18.817 -6.356 28.405 1.00 91.00 100 ASN A N 1
ATOM 762 C CA . ASN A 1 100 ? -19.786 -7.432 28.197 1.00 91.00 100 ASN A CA 1
ATOM 763 C C . ASN A 1 100 ? -20.142 -8.145 29.508 1.00 91.00 100 ASN A C 1
ATOM 765 O O . ASN A 1 100 ? -21.312 -8.444 29.736 1.00 91.00 100 ASN A O 1
ATOM 769 N N . ARG A 1 101 ? -19.159 -8.376 30.386 1.00 91.38 101 ARG A N 1
ATOM 770 C CA . ARG A 1 101 ? -19.372 -8.959 31.715 1.00 91.38 101 ARG A CA 1
ATOM 771 C C . ARG A 1 101 ? -20.278 -8.073 32.568 1.00 91.38 101 ARG A C 1
ATOM 773 O O . ARG A 1 101 ? -21.231 -8.570 33.159 1.00 91.38 101 ARG A O 1
ATOM 780 N N . LEU A 1 102 ? -20.015 -6.767 32.596 1.00 91.19 102 LEU A N 1
ATOM 781 C CA . LEU A 1 102 ? -20.827 -5.797 33.330 1.00 91.19 102 LEU A CA 1
ATOM 782 C C . LEU A 1 102 ? -22.252 -5.712 32.779 1.00 91.19 102 LEU A C 1
ATOM 784 O O . LEU A 1 102 ? -23.191 -5.669 33.566 1.00 91.19 102 LEU A O 1
ATOM 788 N N . LYS A 1 103 ? -22.428 -5.755 31.452 1.00 89.06 103 LYS A N 1
ATOM 789 C CA . LYS A 1 103 ? -23.759 -5.839 30.830 1.00 89.06 103 LYS A CA 1
ATOM 790 C C . LYS A 1 103 ? -24.502 -7.103 31.248 1.00 89.06 103 LYS A C 1
ATOM 792 O O . LYS A 1 103 ? -25.632 -7.002 31.697 1.00 89.06 103 LYS A O 1
ATOM 797 N N . LEU A 1 104 ? -23.846 -8.263 31.197 1.00 86.19 104 LEU A N 1
ATOM 798 C CA . LEU A 1 104 ? -24.444 -9.520 31.648 1.00 86.19 104 LEU A CA 1
ATOM 799 C C . LEU A 1 104 ? -24.852 -9.455 33.125 1.00 86.19 104 LEU A C 1
ATOM 801 O O . LEU A 1 104 ? -25.945 -9.883 33.477 1.00 86.19 104 LEU A O 1
ATOM 805 N N . MET A 1 105 ? -23.998 -8.909 33.995 1.00 86.38 105 MET A N 1
ATOM 806 C CA . MET A 1 105 ? -24.342 -8.738 35.408 1.00 86.38 105 MET A CA 1
ATOM 807 C C . MET A 1 105 ? -25.506 -7.767 35.600 1.00 86.38 105 MET A C 1
ATOM 809 O O . MET A 1 105 ? -26.396 -8.039 36.404 1.00 86.38 105 MET A O 1
ATOM 813 N N . HIS A 1 106 ? -25.523 -6.659 34.859 1.00 86.81 106 HIS A N 1
ATOM 814 C CA . HIS A 1 106 ? -26.628 -5.710 34.880 1.00 86.81 106 HIS A CA 1
ATOM 815 C C . HIS A 1 106 ? -27.935 -6.393 34.460 1.00 86.81 106 HIS A C 1
ATOM 817 O O . HIS A 1 106 ? -28.910 -6.325 35.205 1.00 86.81 106 HIS A O 1
ATOM 823 N N . ASP A 1 107 ? -27.925 -7.143 33.359 1.00 83.44 107 ASP A N 1
ATOM 824 C CA . ASP A 1 107 ? -29.080 -7.892 32.866 1.00 83.44 107 ASP A CA 1
ATOM 825 C C . ASP A 1 107 ? -29.529 -8.966 33.867 1.00 83.44 107 ASP A C 1
ATOM 827 O O . ASP A 1 107 ? -30.718 -9.097 34.136 1.00 83.44 107 ASP A O 1
ATOM 831 N N . LEU A 1 108 ? -28.611 -9.705 34.496 1.00 80.12 108 LEU A N 1
ATOM 832 C CA . LEU A 1 108 ? -28.948 -10.676 35.547 1.00 80.12 108 LEU A CA 1
ATOM 833 C C . LEU A 1 108 ? -29.587 -10.006 36.771 1.00 80.12 108 LEU A C 1
ATOM 835 O O . LEU A 1 108 ? -30.536 -10.539 37.337 1.00 80.12 108 LEU A O 1
ATOM 839 N N . THR A 1 109 ? -29.101 -8.825 37.155 1.00 79.88 109 THR A N 1
ATOM 840 C CA . THR A 1 109 ? -29.604 -8.094 38.330 1.00 79.88 109 THR A CA 1
ATOM 841 C C . THR A 1 109 ? -30.972 -7.456 38.059 1.00 79.88 109 THR A C 1
ATOM 843 O O . THR A 1 109 ? -31.789 -7.357 38.970 1.00 79.88 109 THR A O 1
ATOM 846 N N . HIS A 1 110 ? -31.247 -7.052 36.813 1.00 73.50 110 HIS A N 1
ATOM 847 C CA . HIS A 1 110 ? -32.451 -6.289 36.450 1.00 73.50 110 HIS A CA 1
ATOM 848 C C . HIS A 1 110 ? -33.498 -7.096 35.664 1.00 73.50 110 HIS A C 1
ATOM 850 O O . HIS A 1 110 ? -34.633 -6.647 35.542 1.00 73.50 110 HIS A O 1
ATOM 856 N N . SER A 1 111 ? -33.173 -8.288 35.149 1.00 67.44 111 SER A N 1
ATOM 857 C CA . SER A 1 111 ? -34.126 -9.118 34.386 1.00 67.44 111 SER A CA 1
ATOM 858 C C . SER A 1 111 ? -35.117 -9.895 35.253 1.00 67.44 111 SER A C 1
ATOM 860 O O . SER A 1 111 ? -36.022 -10.524 34.707 1.00 67.44 111 SER A O 1
ATOM 862 N N . GLY A 1 112 ? -34.969 -9.875 36.584 1.00 61.91 112 GLY A N 1
ATOM 863 C CA . GLY A 1 112 ? -35.891 -10.532 37.518 1.00 61.91 112 GLY A CA 1
ATOM 864 C C . GLY A 1 112 ? -35.996 -12.055 37.356 1.00 61.91 112 GLY A C 1
ATOM 865 O O . GLY A 1 112 ? -36.898 -1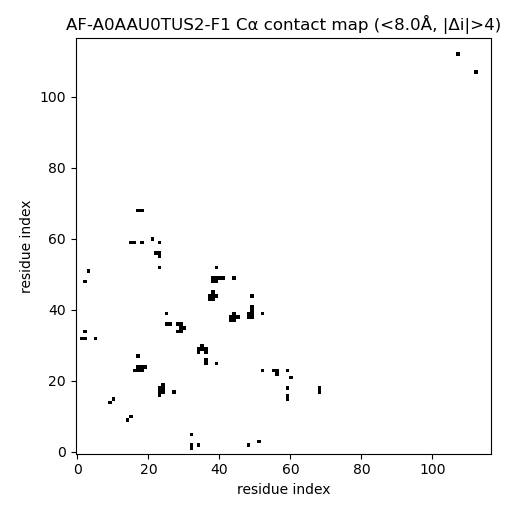2.663 37.928 1.00 61.91 112 GLY A O 1
ATOM 866 N N . LYS A 1 113 ? -35.111 -12.689 36.574 1.00 60.72 113 LYS A N 1
ATOM 867 C CA . LYS A 1 113 ? -35.129 -14.137 36.342 1.00 60.72 113 LYS A CA 1
ATOM 868 C C . LYS A 1 113 ? -34.257 -14.840 37.388 1.00 60.72 113 LYS A C 1
ATOM 870 O O . LYS A 1 113 ? -33.051 -14.596 37.407 1.00 60.72 113 LYS A O 1
ATOM 875 N N . PRO A 1 114 ? -34.823 -15.710 38.244 1.00 55.16 114 PRO A N 1
ATOM 876 C CA . PRO A 1 114 ? -34.024 -16.484 39.181 1.00 55.16 114 PRO A CA 1
ATOM 877 C C . PRO A 1 114 ? -33.114 -17.441 38.403 1.00 55.16 114 PRO A C 1
ATOM 879 O O . PRO A 1 114 ? -33.553 -18.097 37.456 1.00 55.16 114 PRO A O 1
ATOM 882 N N . LEU A 1 115 ? -31.841 -17.507 38.798 1.00 55.56 115 LEU A N 1
ATOM 883 C CA . LEU A 1 115 ? -30.909 -18.538 38.347 1.00 55.56 115 LEU A CA 1
ATOM 884 C C . LEU A 1 115 ? -31.425 -19.889 38.863 1.00 55.56 115 LEU A C 1
ATOM 886 O O . LEU A 1 115 ? -31.237 -20.221 40.032 1.00 55.56 115 LEU A O 1
ATOM 890 N N . VAL A 1 116 ? -32.128 -20.633 38.011 1.00 48.50 116 VAL A N 1
ATOM 891 C CA . VAL A 1 116 ? -32.481 -22.032 38.273 1.00 48.50 116 VAL A CA 1
ATOM 892 C C . VAL A 1 116 ? -31.243 -22.863 37.935 1.00 48.50 116 VAL A C 1
ATOM 894 O O . VAL A 1 116 ? -30.811 -22.867 36.781 1.00 48.50 116 VAL A O 1
ATOM 897 N N . TYR A 1 117 ? -30.648 -23.466 38.968 1.00 50.62 117 TYR A N 1
ATOM 898 C CA . TYR A 1 117 ? -29.608 -24.493 38.859 1.00 50.62 117 TYR A CA 1
ATOM 899 C C . TYR A 1 117 ? -30.196 -25.812 38.360 1.00 50.62 117 TYR A C 1
ATOM 901 O O . TYR A 1 117 ? -31.345 -26.121 38.754 1.00 50.62 117 TYR A O 1
#

Radius of gyration: 25.54 Å; Cα contac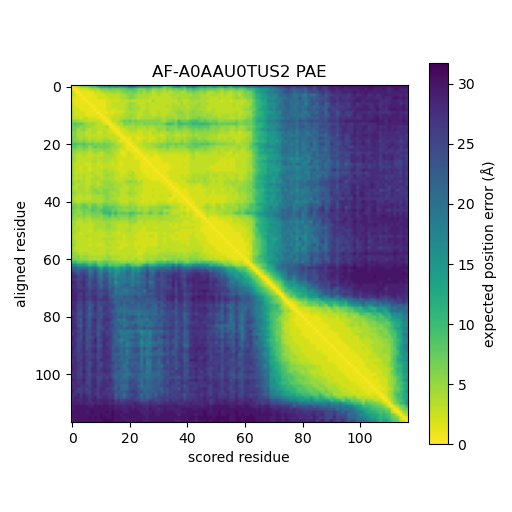ts (8 Å, |Δi|>4): 50; chains: 1; bounding box: 62×41×60 Å

Solvent-accessible surface area (backbone atoms only — not comparable to full-atom values): 6999 Å² total; per-residue (Å²): 113,68,58,60,55,46,51,52,55,46,51,74,70,71,56,82,78,62,67,51,97,94,36,61,37,53,70,56,53,16,66,75,59,72,42,68,51,65,35,59,40,89,92,61,36,60,66,70,54,36,52,51,49,51,52,52,36,49,50,53,58,70,65,52,84,80,59,86,63,81,72,73,85,41,71,63,55,58,49,50,51,50,52,52,50,52,52,50,54,50,52,51,52,52,52,52,50,49,53,51,50,52,48,52,52,49,46,58,71,70,64,78,62,79,87,80,129

pLDDT: mean 79.2, std 14.58, range [40.16, 94.44]

Secondary structure (DSSP, 8-state):
-HHHHHHHHHHHTTPPPPEETTEE-HHHHHHHHT--GGGGSTTTS-HHHHHHHHHHHHHHHHTTTS---S--S-HHHHHHHHHHHHHHHHHHHHHHHHHHHHHHHHHHHHS------

Mean predicted aligned error: 15.59 Å

Foldseek 3Di:
DLLVVQVVVCVVVVHAFDDDPLFGDLVVSCVSSVHDSQQCDPPRHDPVSVVVRVVVSVVNNVVPPDDPDDPPPDPPVVVVVVVVVVVVVVVVVVVVVVVVVVVVVVCVVPVPDDPDD